Protein AF-A0A923KZB6-F1 (afdb_monomer_lite)

Structure (mmCIF, N/CA/C/O backbone):
data_AF-A0A923KZB6-F1
#
_entry.id   AF-A0A923KZB6-F1
#
loop_
_atom_site.group_PDB
_atom_site.id
_atom_site.type_symbol
_atom_site.label_atom_id
_atom_site.label_alt_id
_atom_site.label_comp_id
_atom_site.label_asym_id
_atom_site.label_entity_id
_atom_site.label_seq_id
_atom_site.pdbx_PDB_ins_code
_atom_site.Cartn_x
_atom_site.Cartn_y
_atom_site.Cartn_z
_atom_site.occupancy
_atom_site.B_iso_or_equiv
_atom_site.auth_seq_id
_atom_site.auth_comp_id
_atom_site.auth_asym_id
_atom_site.auth_atom_id
_atom_site.pdbx_PDB_model_num
ATOM 1 N N . MET A 1 1 ? -12.338 -0.693 10.326 1.00 92.62 1 MET A N 1
ATOM 2 C CA . MET A 1 1 ? -12.444 -1.592 11.500 1.00 92.62 1 MET A CA 1
ATOM 3 C C . MET A 1 1 ? -12.834 -0.763 12.710 1.00 92.62 1 MET A C 1
ATOM 5 O O . MET A 1 1 ? -12.308 0.337 12.867 1.00 92.62 1 MET A O 1
ATOM 9 N N . ARG A 1 2 ? -13.776 -1.246 13.520 1.00 96.31 2 ARG A N 1
ATOM 10 C CA . ARG A 1 2 ? -14.345 -0.494 14.645 1.00 96.31 2 ARG A CA 1
ATOM 11 C C . ARG A 1 2 ? -14.467 -1.361 15.890 1.00 96.31 2 ARG A C 1
ATOM 13 O O . ARG A 1 2 ? -14.685 -2.565 15.772 1.00 96.31 2 ARG A O 1
ATOM 20 N N . ARG A 1 3 ? -14.333 -0.742 17.061 1.00 95.50 3 ARG A N 1
ATOM 21 C CA . ARG A 1 3 ? -14.641 -1.332 18.367 1.00 95.50 3 ARG A CA 1
ATOM 22 C C . ARG A 1 3 ? -15.676 -0.424 19.024 1.00 95.50 3 ARG A C 1
ATOM 24 O O . ARG A 1 3 ? -15.340 0.668 19.461 1.00 95.50 3 ARG A O 1
ATOM 31 N N . GLY A 1 4 ? -16.941 -0.843 19.016 1.00 96.06 4 GLY A N 1
ATOM 32 C CA . GLY A 1 4 ? -18.049 0.064 19.323 1.00 96.06 4 GLY A CA 1
ATOM 33 C C . GLY A 1 4 ? -18.083 1.235 18.335 1.00 96.06 4 GLY A C 1
ATOM 34 O O . GLY A 1 4 ? -18.017 1.027 17.120 1.00 96.06 4 GLY A O 1
ATOM 35 N N . ASN A 1 5 ? -18.128 2.461 18.856 1.00 96.56 5 ASN A N 1
ATOM 36 C CA . ASN A 1 5 ? -18.142 3.676 18.038 1.00 96.56 5 ASN A CA 1
ATOM 37 C C . ASN A 1 5 ? -16.748 4.107 17.555 1.00 96.56 5 ASN A C 1
ATOM 39 O O . ASN A 1 5 ? -16.653 4.892 16.609 1.00 96.56 5 ASN A O 1
ATOM 43 N N . ASP A 1 6 ? -15.678 3.544 18.115 1.00 95.56 6 ASP A N 1
ATOM 44 C CA . ASP A 1 6 ? -14.313 3.979 17.834 1.00 95.56 6 ASP A CA 1
ATOM 45 C C . ASP A 1 6 ? -13.737 3.285 16.597 1.00 95.56 6 ASP A C 1
ATOM 47 O O . ASP A 1 6 ? -13.748 2.054 16.471 1.00 95.56 6 ASP A O 1
ATOM 51 N N . VAL A 1 7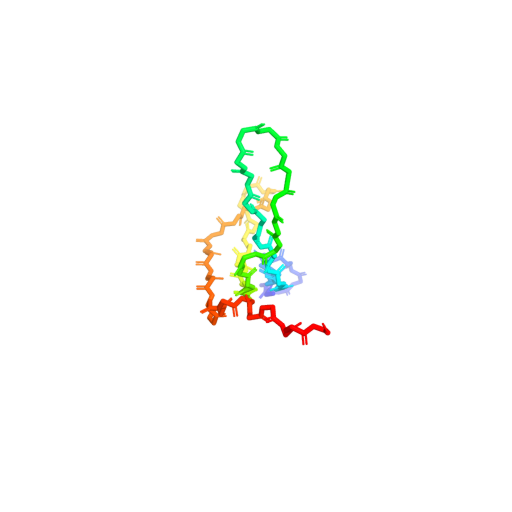 ? -13.196 4.075 15.667 1.00 97.62 7 VAL A N 1
ATOM 52 C CA . VAL A 1 7 ? -12.455 3.570 14.504 1.00 97.62 7 VAL A CA 1
ATOM 53 C C .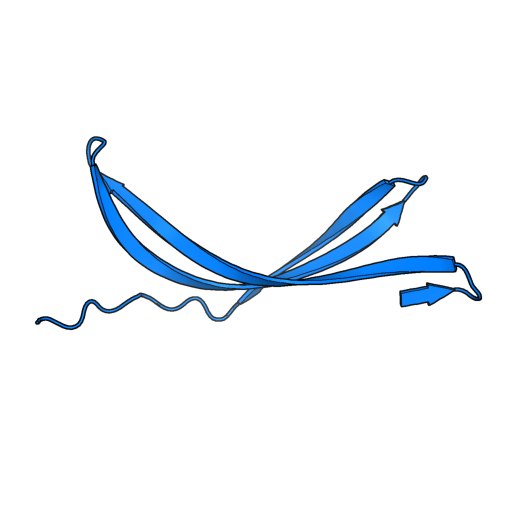 VAL A 1 7 ? -11.006 3.344 14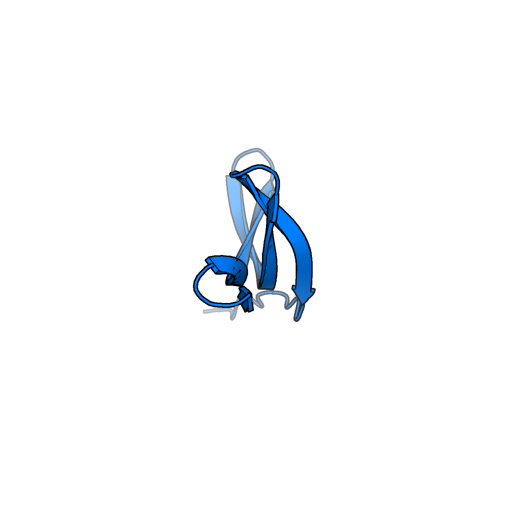.916 1.00 97.62 7 VAL A C 1
ATOM 55 O O . VAL A 1 7 ? -10.286 4.295 15.192 1.00 97.62 7 VAL A O 1
ATOM 58 N N . TYR A 1 8 ? -10.560 2.088 14.917 1.00 97.88 8 TYR A N 1
ATOM 59 C CA . TYR A 1 8 ? -9.185 1.733 15.299 1.00 97.88 8 TYR A CA 1
ATOM 60 C C . TYR A 1 8 ? -8.357 1.192 14.135 1.00 97.88 8 TYR A C 1
ATOM 62 O O . TYR A 1 8 ? -7.165 0.931 14.288 1.00 97.88 8 TYR A O 1
ATOM 70 N N . GLY A 1 9 ? -8.980 0.973 12.977 1.00 98.19 9 GLY A N 1
ATOM 71 C CA . GLY A 1 9 ? -8.305 0.369 11.843 1.00 98.19 9 GLY A CA 1
ATOM 72 C C . GLY A 1 9 ? -8.846 0.841 10.503 1.00 98.19 9 GLY A C 1
ATOM 73 O O . GLY A 1 9 ? -10.066 0.936 10.322 1.00 98.19 9 GLY A O 1
ATOM 74 N N . ALA A 1 10 ? -7.941 1.019 9.547 1.00 98.25 10 ALA A N 1
ATOM 75 C CA . ALA A 1 10 ? -8.244 1.305 8.152 1.00 98.25 10 ALA A CA 1
ATOM 76 C C . ALA A 1 10 ? -7.476 0.349 7.233 1.00 98.25 10 ALA A C 1
ATOM 78 O O . ALA A 1 10 ? -6.402 -0.140 7.583 1.00 98.25 10 ALA A O 1
ATOM 79 N N . ILE A 1 11 ? -8.048 0.080 6.065 1.00 98.19 11 ILE A N 1
ATOM 80 C CA . ILE A 1 11 ? -7.357 -0.584 4.964 1.00 98.19 11 ILE A CA 1
ATOM 81 C C . ILE A 1 11 ? -7.235 0.452 3.855 1.00 98.19 11 ILE A C 1
ATOM 83 O O . ILE A 1 11 ? -8.228 1.086 3.505 1.00 98.19 11 ILE A O 1
ATOM 87 N N . VAL A 1 12 ? -6.024 0.635 3.342 1.00 98.00 12 VAL A N 1
ATOM 88 C CA . VAL A 1 12 ? -5.739 1.509 2.202 1.00 98.00 12 VAL A CA 1
ATOM 89 C C . VAL A 1 12 ? -5.158 0.642 1.104 1.00 98.00 12 VAL A C 1
ATOM 91 O O . VAL A 1 12 ? -4.179 -0.059 1.342 1.00 98.00 12 VAL A O 1
ATOM 94 N N . SER A 1 13 ? -5.752 0.689 -0.079 1.00 98.25 13 SER A N 1
ATOM 95 C CA . SER A 1 13 ? -5.283 -0.063 -1.241 1.00 98.25 13 SER A CA 1
ATOM 96 C C . SER A 1 13 ? -5.051 0.880 -2.409 1.00 98.25 13 SER A C 1
ATOM 98 O O . SER A 1 13 ? -5.661 1.948 -2.476 1.00 98.25 13 SER A O 1
ATOM 100 N N . GLY A 1 14 ? -4.183 0.473 -3.321 1.00 97.69 14 GLY A N 1
ATOM 101 C CA . GLY A 1 14 ? -3.897 1.211 -4.541 1.00 97.69 14 GLY A CA 1
ATOM 102 C C . GLY A 1 14 ? -2.883 0.470 -5.396 1.00 97.69 14 GLY A C 1
ATOM 103 O O . GLY A 1 14 ? -2.589 -0.698 -5.142 1.00 97.69 14 GLY A O 1
ATOM 104 N N . ASP A 1 15 ? -2.326 1.172 -6.375 1.00 97.06 15 ASP A N 1
ATOM 105 C CA . ASP A 1 15 ? -1.340 0.629 -7.301 1.00 97.06 15 ASP A CA 1
ATOM 106 C C . ASP A 1 15 ? 0.010 1.339 -7.151 1.00 97.06 15 ASP A C 1
ATOM 108 O O . ASP A 1 15 ? 0.087 2.539 -6.879 1.00 97.06 15 ASP A O 1
ATOM 112 N N . HIS A 1 16 ? 1.088 0.583 -7.331 1.00 94.94 16 HIS A N 1
ATOM 113 C CA . HIS A 1 16 ? 2.442 1.087 -7.493 1.00 94.94 16 HIS A CA 1
ATOM 114 C C . HIS A 1 16 ? 2.821 1.109 -8.969 1.00 94.94 16 HIS A C 1
ATOM 116 O O . HIS A 1 16 ? 2.622 0.140 -9.703 1.00 94.94 16 HIS A O 1
ATOM 122 N N . GLU A 1 17 ? 3.464 2.197 -9.378 1.00 93.50 17 GLU A N 1
ATOM 123 C CA . GLU A 1 17 ? 4.165 2.299 -10.650 1.00 93.50 17 GLU A CA 1
ATOM 124 C C . GLU A 1 17 ? 5.653 2.503 -10.378 1.00 93.50 17 GLU A C 1
ATOM 126 O O . GLU A 1 17 ? 6.047 3.446 -9.692 1.00 93.50 17 GLU A O 1
ATOM 131 N N . PHE A 1 18 ? 6.489 1.613 -10.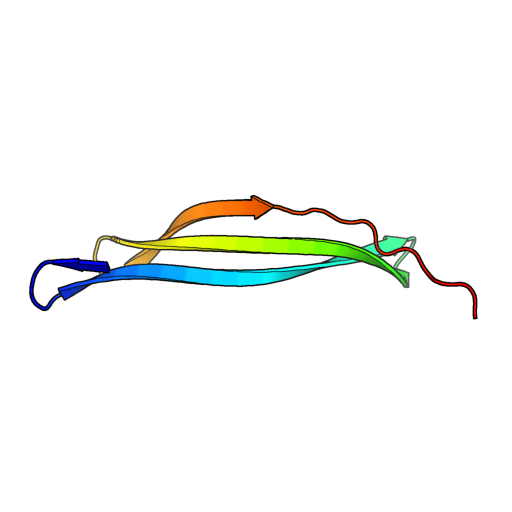908 1.00 91.25 18 PHE A N 1
ATOM 132 C CA . PHE A 1 18 ? 7.931 1.663 -10.692 1.00 91.25 18 PHE A CA 1
ATOM 133 C C . PHE A 1 18 ? 8.620 2.233 -11.925 1.00 91.25 18 PHE A C 1
ATOM 135 O O . PHE A 1 18 ? 8.465 1.706 -13.027 1.00 91.25 18 PHE A O 1
ATOM 142 N N . TYR A 1 19 ? 9.435 3.264 -11.733 1.00 88.81 19 TYR A N 1
ATOM 143 C CA . TYR A 1 19 ? 10.227 3.900 -12.784 1.00 88.81 19 TYR A CA 1
ATOM 144 C C . TYR A 1 19 ? 11.710 3.672 -12.499 1.00 88.81 19 TYR A C 1
ATOM 146 O O . TYR A 1 19 ? 12.149 3.819 -11.358 1.00 88.81 19 TYR A O 1
ATOM 154 N N . SER A 1 20 ? 12.484 3.304 -13.521 1.00 83.81 20 SER A N 1
ATOM 155 C CA . SER A 1 20 ? 13.940 3.191 -13.403 1.00 83.81 20 SER A CA 1
ATOM 156 C C . SER A 1 20 ? 14.627 4.353 -14.109 1.00 83.81 20 SER A C 1
ATOM 158 O O . SER A 1 20 ? 14.150 4.870 -15.124 1.00 83.81 20 SER A O 1
ATOM 160 N N . THR A 1 21 ? 15.760 4.779 -13.558 1.00 81.38 21 THR A N 1
ATOM 161 C CA . THR A 1 21 ? 16.619 5.795 -14.164 1.00 81.38 21 THR A CA 1
ATOM 162 C C . THR A 1 21 ? 17.987 5.192 -14.457 1.00 81.38 21 THR A C 1
ATOM 164 O O . THR A 1 21 ? 18.475 4.326 -13.728 1.00 81.38 21 THR A O 1
ATOM 167 N N . LYS A 1 22 ? 18.623 5.634 -15.542 1.00 79.38 22 LYS A N 1
ATOM 168 C CA . LYS A 1 22 ? 20.011 5.290 -15.861 1.00 79.38 22 LYS A CA 1
ATOM 169 C C . LYS A 1 22 ? 20.737 6.573 -16.230 1.00 79.38 22 LYS A C 1
ATOM 171 O O . LYS A 1 22 ? 20.292 7.304 -17.108 1.00 79.38 22 LYS A O 1
ATOM 176 N N . ALA A 1 23 ? 21.841 6.844 -15.533 1.00 81.25 23 ALA A N 1
ATOM 177 C CA . ALA A 1 23 ? 22.650 8.051 -15.716 1.00 81.25 23 ALA A CA 1
ATOM 178 C C . ALA A 1 23 ? 21.845 9.369 -15.617 1.00 81.25 23 ALA A C 1
ATOM 180 O O . ALA A 1 23 ? 22.058 10.291 -16.395 1.00 81.25 23 ALA A O 1
ATOM 181 N N . GLY A 1 24 ? 20.902 9.453 -14.671 1.00 75.44 24 GLY A N 1
ATOM 182 C CA . GLY A 1 24 ? 20.118 10.670 -14.416 1.00 75.44 24 GLY A CA 1
ATOM 183 C C . GLY A 1 24 ? 18.907 10.877 -15.330 1.00 75.44 24 GLY A C 1
ATOM 184 O O . GLY A 1 24 ? 18.058 11.703 -15.011 1.00 75.44 24 GLY A O 1
ATOM 185 N N . ASN A 1 25 ? 18.761 10.090 -16.398 1.00 74.56 25 ASN A N 1
ATOM 186 C CA . ASN A 1 25 ? 17.578 10.124 -17.256 1.00 74.56 25 ASN A CA 1
ATOM 187 C C . ASN A 1 25 ? 16.549 9.093 -16.776 1.00 74.56 25 ASN A C 1
ATOM 189 O O . ASN A 1 25 ? 16.904 7.938 -16.518 1.00 74.56 25 ASN A O 1
ATOM 193 N N . ILE A 1 26 ? 15.281 9.501 -16.646 1.00 68.31 26 ILE A N 1
ATOM 194 C CA . ILE A 1 26 ? 14.161 8.573 -16.428 1.00 68.31 26 ILE A CA 1
ATOM 195 C C . ILE A 1 26 ? 14.010 7.756 -17.703 1.00 68.31 26 ILE A C 1
ATOM 197 O O . ILE A 1 26 ? 13.808 8.326 -18.770 1.00 68.31 26 ILE A O 1
ATOM 201 N N . VAL A 1 27 ? 14.180 6.438 -17.589 1.00 67.81 27 VAL A N 1
ATOM 202 C CA . VAL A 1 27 ? 14.280 5.578 -18.767 1.00 67.81 27 VAL A CA 1
ATOM 203 C C . VAL A 1 27 ? 12.909 5.094 -19.184 1.00 67.81 27 VAL A C 1
ATOM 205 O O . VAL A 1 27 ? 12.621 5.275 -20.348 1.00 67.81 27 VAL A O 1
ATOM 208 N N . ASN A 1 28 ? 12.088 4.533 -18.279 1.00 77.00 28 ASN A N 1
ATOM 209 C CA . ASN A 1 28 ? 10.705 4.104 -18.551 1.00 77.00 28 ASN A CA 1
ATOM 210 C C . ASN A 1 28 ? 9.983 3.589 -17.287 1.00 77.00 28 ASN A C 1
ATOM 212 O O . ASN A 1 28 ? 10.617 3.280 -16.270 1.00 77.00 28 ASN A O 1
ATOM 216 N N . LYS A 1 29 ? 8.649 3.446 -17.365 1.00 85.88 29 LYS A N 1
ATOM 217 C CA . LYS A 1 29 ? 7.863 2.647 -16.407 1.00 85.88 29 LYS A CA 1
ATOM 218 C C . LYS A 1 29 ? 8.239 1.175 -16.588 1.00 85.88 29 LYS A C 1
ATOM 220 O O . LYS A 1 29 ? 8.118 0.628 -17.675 1.00 85.88 29 LYS A O 1
ATOM 225 N N . THR A 1 30 ? 8.698 0.535 -15.523 1.00 89.19 30 THR A N 1
ATOM 226 C CA . THR A 1 30 ? 9.284 -0.815 -15.563 1.00 89.19 30 THR A CA 1
ATOM 227 C C . THR A 1 30 ? 8.344 -1.883 -15.026 1.00 89.19 30 THR A C 1
ATOM 229 O O . THR A 1 30 ? 8.230 -2.962 -15.607 1.00 89.19 30 THR A O 1
ATOM 232 N N . PHE A 1 31 ? 7.639 -1.582 -13.938 1.00 91.94 31 PHE A N 1
ATOM 233 C CA . PHE A 1 31 ? 6.717 -2.509 -13.294 1.00 91.94 31 PHE A CA 1
ATOM 234 C C . PHE A 1 31 ? 5.454 -1.790 -12.831 1.00 91.94 31 PHE A C 1
ATOM 236 O O . PHE A 1 31 ? 5.445 -0.576 -12.603 1.00 91.94 31 PHE A O 1
ATOM 243 N N . ARG A 1 32 ? 4.398 -2.578 -12.655 1.00 95.12 32 ARG A N 1
ATOM 244 C CA . ARG A 1 32 ? 3.219 -2.226 -11.869 1.00 95.12 32 ARG A CA 1
ATOM 245 C C . ARG A 1 32 ? 2.972 -3.297 -10.815 1.00 95.12 32 ARG A C 1
ATOM 247 O O . ARG A 1 32 ? 3.305 -4.461 -11.040 1.00 95.12 32 ARG A O 1
ATOM 254 N N . SER A 1 33 ? 2.392 -2.911 -9.694 1.00 96.88 33 SER A N 1
ATOM 255 C CA . SER A 1 33 ? 1.850 -3.851 -8.715 1.00 96.88 33 SER A CA 1
ATOM 256 C C . SER A 1 33 ? 0.681 -3.221 -7.987 1.00 96.88 33 SER A C 1
ATOM 258 O O . SER A 1 33 ? 0.509 -2.006 -8.044 1.00 96.88 33 SER A O 1
ATOM 260 N N . SER A 1 34 ? -0.095 -4.027 -7.279 1.00 98.31 34 SER A N 1
ATOM 261 C CA . SER A 1 34 ? -1.108 -3.522 -6.358 1.00 98.31 34 SER A CA 1
ATOM 262 C C . SER A 1 34 ? -0.619 -3.677 -4.924 1.00 98.31 34 SER A C 1
ATOM 264 O O . SER A 1 34 ? 0.172 -4.570 -4.602 1.00 98.31 34 SER A O 1
ATOM 266 N N . PHE A 1 35 ? -1.088 -2.801 -4.042 1.00 98.19 35 PHE A N 1
ATOM 267 C CA . PHE A 1 35 ? -0.771 -2.858 -2.626 1.00 98.19 35 PHE A CA 1
ATOM 268 C C . PHE A 1 35 ? -2.006 -2.752 -1.744 1.00 98.19 35 PHE A C 1
ATOM 270 O O . PHE A 1 35 ? -3.043 -2.193 -2.107 1.00 98.19 35 PHE A O 1
ATOM 277 N N . THR A 1 36 ? -1.853 -3.266 -0.528 1.00 98.38 36 THR A N 1
ATOM 278 C CA . THR A 1 36 ? -2.788 -3.069 0.572 1.00 98.38 36 THR A CA 1
ATOM 279 C C . THR A 1 36 ? -2.016 -2.812 1.863 1.00 98.38 36 THR A C 1
ATOM 281 O O . THR A 1 36 ? -1.197 -3.623 2.298 1.00 98.38 36 THR A O 1
ATOM 284 N N . HIS A 1 37 ? -2.305 -1.686 2.506 1.00 98.50 37 HIS A N 1
ATOM 285 C CA . HIS A 1 37 ? -1.815 -1.312 3.823 1.00 98.50 37 HIS A CA 1
ATOM 286 C C . HIS A 1 37 ? -2.908 -1.505 4.867 1.00 98.50 37 HIS A C 1
ATOM 288 O O . HIS A 1 37 ? -4.008 -0.964 4.751 1.00 98.50 37 HIS A O 1
ATOM 294 N N . LEU A 1 38 ? -2.573 -2.226 5.933 1.00 98.50 38 LEU A N 1
ATOM 295 C CA . LEU A 1 38 ? -3.354 -2.238 7.161 1.00 98.50 38 LEU A CA 1
ATOM 296 C C . LEU A 1 38 ? -2.837 -1.123 8.067 1.00 98.50 38 LEU A C 1
ATOM 298 O O . LEU A 1 38 ? -1.698 -1.196 8.528 1.00 98.50 38 LEU A O 1
ATOM 302 N N . LEU A 1 39 ? -3.674 -0.133 8.367 1.00 98.56 39 LEU A N 1
ATOM 303 C CA . LEU A 1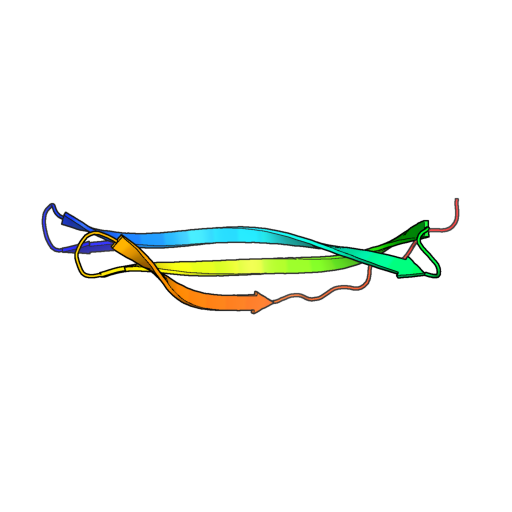 39 ? -3.392 0.870 9.387 1.00 98.56 39 LEU A CA 1
ATOM 304 C C . LEU A 1 39 ? -4.127 0.529 10.680 1.00 98.56 39 LEU A C 1
ATOM 306 O O . LEU A 1 39 ? -5.305 0.171 10.656 1.00 98.56 39 LEU A O 1
ATOM 310 N N . LEU A 1 40 ? -3.438 0.696 11.806 1.00 98.50 40 LEU A N 1
ATOM 311 C CA . LEU A 1 40 ? -4.015 0.626 13.144 1.00 98.50 40 LEU A CA 1
ATOM 312 C C . LEU A 1 40 ? -3.746 1.935 13.884 1.00 98.50 40 LEU A C 1
ATOM 314 O O . LEU A 1 40 ? -2.641 2.476 13.816 1.00 98.50 40 LEU A O 1
ATOM 318 N N . LEU A 1 41 ? -4.751 2.424 14.603 1.00 97.94 41 LEU A N 1
ATOM 319 C CA . LEU A 1 41 ? -4.624 3.566 15.496 1.00 97.94 41 LEU A CA 1
ATOM 320 C C . LEU A 1 41 ? -3.927 3.094 16.779 1.00 97.94 41 LEU A C 1
ATOM 322 O O . LEU A 1 41 ? -4.491 2.309 17.541 1.00 97.94 41 LEU A O 1
ATOM 326 N N . LYS A 1 42 ? -2.685 3.534 16.995 1.00 97.00 42 LYS A N 1
ATOM 327 C CA . LYS A 1 42 ? -1.883 3.228 18.188 1.00 97.00 42 LYS A CA 1
ATOM 328 C C . LYS A 1 42 ? -1.489 4.531 18.864 1.00 97.00 42 LYS A C 1
ATOM 330 O O . LYS A 1 42 ? -0.848 5.365 18.229 1.00 97.00 42 LYS A O 1
ATOM 335 N N . ASP A 1 43 ? -1.887 4.690 20.123 1.00 96.25 43 ASP A N 1
ATOM 336 C CA . ASP A 1 43 ? -1.608 5.884 20.932 1.00 96.25 43 ASP A CA 1
ATOM 337 C C . ASP A 1 43 ? -2.051 7.182 20.231 1.00 96.25 43 ASP A C 1
ATOM 339 O O . ASP A 1 43 ? -1.328 8.171 20.183 1.00 96.25 43 ASP A O 1
ATOM 343 N N . GLY A 1 44 ? -3.231 7.146 19.596 1.00 96.31 44 GLY A N 1
ATOM 344 C CA . GLY A 1 44 ? -3.788 8.276 18.843 1.00 96.31 44 GLY A CA 1
ATOM 345 C C . GLY A 1 44 ? -3.158 8.525 17.466 1.00 96.31 44 GLY A C 1
ATOM 346 O O . GLY A 1 44 ? -3.582 9.444 16.771 1.00 96.31 44 GLY A O 1
ATOM 347 N N . ILE A 1 45 ? -2.195 7.705 17.032 1.00 98.06 45 ILE A N 1
ATOM 348 C CA . ILE A 1 45 ? -1.483 7.872 15.758 1.00 98.06 45 ILE A CA 1
ATOM 349 C C . ILE A 1 45 ? -1.772 6.691 14.830 1.00 98.06 45 ILE A C 1
ATOM 351 O O . ILE A 1 45 ? -1.634 5.525 15.206 1.00 98.06 45 ILE A O 1
ATOM 355 N N . TRP A 1 46 ? -2.147 6.983 13.585 1.00 98.06 46 TRP A N 1
ATOM 356 C CA . TRP A 1 46 ? -2.298 5.969 12.546 1.00 98.06 46 TRP A CA 1
ATOM 357 C C . TRP A 1 46 ? -0.934 5.428 12.127 1.00 98.06 46 TRP A C 1
ATOM 359 O O . TRP A 1 46 ? -0.089 6.166 11.624 1.00 98.06 46 TRP A O 1
ATOM 369 N N . LYS A 1 47 ? -0.719 4.126 12.324 1.00 98.12 47 LYS A N 1
ATOM 370 C CA . LYS A 1 47 ? 0.523 3.441 11.955 1.00 98.12 47 LYS A CA 1
ATOM 371 C C . LYS A 1 47 ? 0.224 2.302 10.998 1.00 98.12 47 LYS A C 1
ATOM 373 O O . LYS A 1 47 ? -0.740 1.561 11.196 1.00 98.12 47 LYS A O 1
ATOM 378 N N . ILE A 1 48 ? 1.079 2.124 9.996 1.00 98.12 48 ILE A N 1
ATOM 379 C CA . ILE A 1 48 ? 1.038 0.935 9.146 1.00 98.12 48 ILE A CA 1
ATOM 380 C C . ILE A 1 48 ? 1.449 -0.264 10.004 1.00 98.12 48 ILE A C 1
ATOM 382 O O . ILE A 1 48 ? 2.555 -0.321 10.534 1.00 98.12 48 ILE A O 1
ATOM 386 N N . ALA A 1 49 ? 0.533 -1.209 10.170 1.00 98.06 49 ALA A N 1
ATOM 387 C CA . ALA A 1 49 ? 0.756 -2.448 10.900 1.00 98.06 49 ALA A CA 1
ATOM 388 C C . A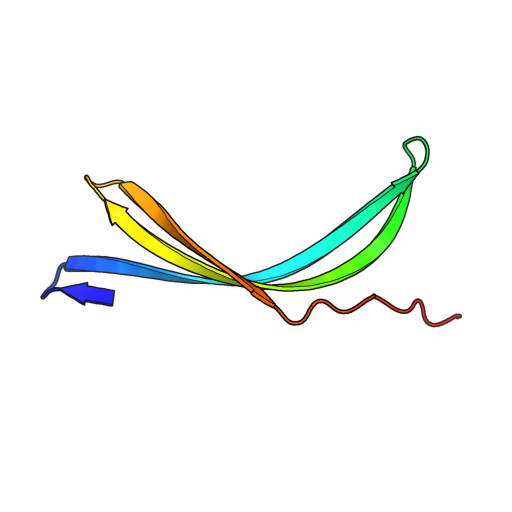LA A 1 49 ? 1.188 -3.590 9.974 1.00 98.06 49 ALA A C 1
ATOM 390 O O . ALA A 1 49 ? 1.853 -4.524 10.422 1.00 98.06 49 ALA A O 1
ATOM 391 N N . ARG A 1 50 ? 0.794 -3.536 8.694 1.00 98.31 50 ARG A N 1
ATOM 392 C CA . ARG A 1 50 ? 1.195 -4.509 7.675 1.00 98.31 50 ARG A CA 1
ATOM 393 C C . ARG A 1 50 ? 1.107 -3.919 6.272 1.00 98.31 50 ARG A C 1
ATOM 395 O O . ARG A 1 50 ? 0.216 -3.116 5.999 1.00 98.31 50 ARG A O 1
ATOM 402 N N . ILE A 1 51 ? 2.003 -4.375 5.403 1.00 97.94 51 ILE A N 1
ATOM 403 C CA . ILE A 1 51 ? 2.051 -4.047 3.980 1.00 97.94 51 ILE A CA 1
ATOM 404 C C . ILE A 1 51 ? 1.966 -5.350 3.193 1.00 97.94 51 ILE A C 1
ATOM 406 O O . ILE A 1 51 ? 2.681 -6.305 3.496 1.00 97.94 51 ILE A O 1
ATOM 410 N N . TYR A 1 52 ? 1.112 -5.364 2.181 1.00 98.06 52 TYR A N 1
ATOM 411 C CA . TYR A 1 52 ? 1.092 -6.376 1.138 1.00 98.06 52 TYR A CA 1
ATOM 412 C C . TYR A 1 52 ? 1.328 -5.674 -0.192 1.00 98.06 52 TYR A C 1
ATOM 414 O O . TYR A 1 52 ? 0.588 -4.751 -0.511 1.00 98.06 52 TYR A O 1
ATOM 422 N N . SER A 1 53 ? 2.325 -6.117 -0.953 1.00 97.69 53 SER A N 1
ATOM 423 C CA . SER A 1 53 ? 2.503 -5.756 -2.362 1.00 97.69 53 SER A CA 1
ATOM 424 C C . SER A 1 53 ? 2.437 -7.040 -3.170 1.00 97.69 53 SER A C 1
ATOM 426 O O . SER A 1 53 ? 3.119 -8.014 -2.838 1.00 97.69 53 SER A O 1
ATOM 428 N N . TYR A 1 54 ? 1.583 -7.071 -4.180 1.00 97.75 54 TYR A N 1
ATOM 429 C CA . TYR A 1 54 ? 1.256 -8.281 -4.921 1.00 97.75 54 TYR A CA 1
ATOM 430 C C . TYR A 1 54 ? 0.990 -7.968 -6.391 1.00 97.75 54 TYR A C 1
ATOM 432 O O . TYR A 1 54 ? 0.884 -6.810 -6.785 1.00 97.75 54 TYR A O 1
ATOM 440 N N . ASP A 1 55 ? 0.922 -9.027 -7.200 1.00 96.62 55 ASP A N 1
ATOM 441 C CA . ASP A 1 55 ? 0.747 -8.942 -8.654 1.00 96.62 55 ASP A CA 1
ATOM 442 C C . ASP A 1 55 ? 1.796 -8.044 -9.340 1.00 96.62 55 ASP A C 1
ATOM 444 O O . ASP A 1 55 ? 1.487 -7.119 -10.087 1.00 96.62 55 ASP A O 1
ATOM 448 N N . HIS A 1 56 ? 3.078 -8.291 -9.049 1.00 95.31 56 HIS A N 1
ATOM 449 C CA . HIS A 1 56 ? 4.167 -7.580 -9.716 1.00 95.31 56 HIS A CA 1
ATOM 450 C C . HIS A 1 56 ? 4.249 -8.011 -11.181 1.00 95.31 56 HIS A C 1
ATOM 452 O O . HIS A 1 56 ? 4.677 -9.122 -11.496 1.00 95.31 56 HIS A O 1
ATOM 458 N N . GLN A 1 57 ? 3.887 -7.100 -12.076 1.00 94.38 57 GLN A N 1
ATOM 459 C CA . GLN A 1 57 ? 3.914 -7.318 -13.514 1.00 94.38 57 GLN A CA 1
ATOM 460 C C . GLN A 1 57 ? 4.906 -6.364 -14.163 1.00 94.38 57 GLN A C 1
ATOM 462 O O . GLN A 1 57 ? 4.927 -5.165 -13.871 1.00 94.38 57 GLN A O 1
ATOM 467 N N . ARG A 1 58 ? 5.723 -6.892 -15.075 1.00 92.12 58 ARG A N 1
ATOM 468 C CA . ARG A 1 58 ? 6.566 -6.059 -15.932 1.00 92.12 58 ARG A CA 1
ATOM 469 C C . ARG A 1 58 ? 5.670 -5.311 -16.915 1.00 92.12 58 ARG A C 1
ATOM 471 O O . ARG A 1 58 ? 4.779 -5.910 -17.513 1.00 92.12 58 ARG A O 1
ATOM 478 N N . VAL A 1 59 ? 5.924 -4.021 -17.098 1.00 86.38 59 VAL A N 1
ATOM 479 C CA . VAL A 1 59 ? 5.317 -3.281 -18.205 1.00 86.38 59 VAL A CA 1
ATOM 480 C C . VAL A 1 59 ? 6.060 -3.695 -19.469 1.00 86.38 59 VAL A C 1
ATOM 482 O O . VAL A 1 59 ? 7.256 -3.448 -19.599 1.00 86.38 59 VAL A O 1
ATOM 485 N N . VAL A 1 60 ? 5.372 -4.408 -20.357 1.00 73.50 60 VAL A N 1
ATOM 486 C CA . VAL A 1 60 ? 5.884 -4.690 -21.697 1.00 73.50 60 VAL A CA 1
ATOM 487 C C . VAL A 1 60 ? 5.596 -3.443 -22.522 1.00 73.50 60 VAL A C 1
ATOM 489 O O . VAL A 1 60 ? 4.432 -3.081 -22.686 1.00 73.50 60 VAL A O 1
ATOM 492 N N . GLU A 1 61 ? 6.636 -2.751 -22.982 1.00 63.53 61 GLU A N 1
ATOM 493 C CA . GLU A 1 61 ? 6.457 -1.732 -24.013 1.00 63.53 61 GLU A CA 1
ATOM 494 C C . GLU A 1 61 ? 5.956 -2.433 -25.271 1.00 63.53 61 GLU A C 1
ATOM 496 O O . GLU A 1 61 ? 6.652 -3.265 -25.851 1.00 63.53 61 GLU A O 1
ATOM 501 N N . THR A 1 62 ? 4.723 -2.141 -25.671 1.00 54.66 62 THR A N 1
ATOM 502 C CA . THR A 1 62 ? 4.264 -2.484 -27.011 1.00 54.66 62 THR A CA 1
ATOM 503 C C . THR A 1 62 ? 4.998 -1.556 -27.969 1.00 54.66 62 THR A C 1
ATOM 505 O O . THR A 1 62 ? 4.817 -0.338 -27.895 1.00 54.66 62 THR A O 1
ATOM 508 N N . GLU A 1 63 ? 5.849 -2.119 -28.829 1.00 48.41 63 GLU A N 1
ATOM 509 C CA . GLU A 1 63 ? 6.424 -1.390 -29.960 1.00 48.41 63 GLU A CA 1
ATOM 510 C C . GLU A 1 63 ? 5.272 -0.726 -30.737 1.00 48.41 63 GLU A C 1
ATOM 512 O O . GLU A 1 63 ? 4.277 -1.379 -31.065 1.00 48.41 63 GLU A O 1
ATOM 517 N N . LYS A 1 64 ? 5.367 0.593 -30.926 1.00 42.44 64 LYS A N 1
ATOM 518 C CA . LYS A 1 64 ? 4.473 1.370 -31.791 1.00 42.44 64 LYS A CA 1
ATOM 519 C C . LYS A 1 64 ? 5.011 1.388 -33.209 1.00 42.44 64 LYS A C 1
ATOM 521 O O . LYS A 1 64 ? 6.245 1.541 -33.343 1.00 42.44 64 LYS A O 1
#

Secondary structure (DSSP, 8-state):
-EETTEE-EEEEEEEEEEEEEETTEEEEEEEEEEEEEEEEEETTEEEEEEEEEEEEEE------

Organism: NCBI:txid2762291

Sequence (64 aa):
MRRGNDVYGAIVSGDHEFYSTKAGNIVNKTFRSSFTHLLLLKDGIWKIARIYSYDHQRVVETEK

Foldseek 3Di:
DDDVPDDFKDKDKDKDWDWDDDPPHTDDGFWMWIKIFIWGQDPNDTDGPDIDTDDIDTDDPDDD

pLDDT: mean 90.22, std 12.76, range [42.44, 98.56]

Radius of gyration: 17.5 Å; chains: 1; bounding box: 41×20×53 Å